Protein AF-A0A0S9KDV1-F1 (afdb_monomer_lite)

pLDDT: mean 88.49, std 12.64, range [37.22, 97.25]

Foldseek 3Di:
DAPDDDVQWDFADAPPDPHGPDTHHPVLLVLVQVCLVVFDFLQRSLVVDDDDPRNNVSSVSCVVVVRRRPRVVVRVRHD

Secondary structure (DSSP, 8-state):
------TTPEEE--TT-SS-SEEE-HHHHHHHHHHHHTT-BHHHHHHH-SS-HHHHHHHHHHIIIIITTSBTTTTT---

Structure (mmCIF, N/CA/C/O backbone):
data_AF-A0A0S9KDV1-F1
#
_entry.id   AF-A0A0S9KDV1-F1
#
loop_
_atom_site.group_PDB
_atom_site.id
_atom_site.type_symbol
_atom_site.label_atom_id
_atom_site.label_alt_id
_atom_site.label_comp_id
_atom_site.label_asym_id
_atom_site.label_entity_id
_atom_site.label_seq_id
_atom_site.pdbx_PDB_ins_code
_atom_site.Cartn_x
_atom_site.Cartn_y
_atom_site.Cartn_z
_atom_site.occupancy
_atom_site.B_iso_or_equiv
_atom_site.auth_seq_id
_atom_site.auth_comp_id
_atom_site.auth_asym_id
_atom_site.auth_atom_id
_atom_site.pdbx_PDB_model_num
ATOM 1 N N . MET A 1 1 ? 6.727 16.343 -1.032 1.00 37.22 1 MET A N 1
ATOM 2 C CA . MET A 1 1 ? 6.398 16.643 -2.444 1.00 37.22 1 MET A CA 1
ATOM 3 C C . MET A 1 1 ? 4.997 16.123 -2.715 1.00 37.22 1 MET A C 1
ATOM 5 O O . MET A 1 1 ? 4.755 14.957 -2.447 1.00 37.22 1 MET A O 1
ATOM 9 N N . GLY A 1 2 ? 4.061 16.965 -3.158 1.00 42.78 2 GLY A N 1
ATOM 10 C CA . GLY A 1 2 ? 2.741 16.488 -3.581 1.00 42.78 2 GLY A CA 1
ATOM 11 C C . GLY A 1 2 ? 2.856 15.866 -4.969 1.00 42.78 2 GLY A C 1
ATOM 12 O O . GLY A 1 2 ? 3.235 16.569 -5.905 1.00 42.78 2 GLY A O 1
ATOM 13 N N . ALA A 1 3 ? 2.589 14.566 -5.096 1.00 54.91 3 ALA A N 1
ATOM 14 C CA . ALA A 1 3 ? 2.592 13.885 -6.386 1.00 54.91 3 ALA A CA 1
ATOM 15 C C . ALA A 1 3 ? 1.559 14.555 -7.309 1.00 54.91 3 ALA A C 1
ATOM 17 O O . ALA A 1 3 ? 0.361 14.590 -7.020 1.00 54.91 3 ALA A O 1
ATOM 18 N N . ARG A 1 4 ? 2.038 15.175 -8.390 1.00 55.41 4 ARG A N 1
ATOM 19 C CA . ARG A 1 4 ? 1.201 15.870 -9.370 1.00 55.41 4 ARG A CA 1
ATOM 20 C C . ARG A 1 4 ? 0.506 14.811 -10.227 1.00 55.41 4 ARG A C 1
ATOM 22 O O . ARG A 1 4 ? 1.180 13.989 -10.834 1.00 55.41 4 ARG A O 1
ATOM 29 N N . LYS A 1 5 ? -0.830 14.832 -10.256 1.00 58.94 5 LYS A N 1
ATOM 30 C CA . LYS A 1 5 ? -1.676 13.876 -10.989 1.00 58.94 5 LYS A CA 1
ATOM 31 C C . LYS A 1 5 ? -1.282 13.816 -12.470 1.00 58.94 5 LYS A C 1
ATOM 33 O O . LYS A 1 5 ? -1.533 14.763 -13.216 1.00 58.94 5 LYS A O 1
ATOM 38 N N . SER A 1 6 ? -0.701 12.697 -12.894 1.00 61.66 6 SER A N 1
ATOM 39 C CA . SER A 1 6 ? -0.547 12.352 -14.309 1.00 61.66 6 SER A CA 1
ATOM 40 C C . SER A 1 6 ? -1.865 11.774 -14.828 1.00 61.66 6 SER A C 1
ATOM 42 O O . SER A 1 6 ? -2.575 11.065 -14.113 1.00 61.66 6 SER A O 1
ATOM 44 N N . ARG A 1 7 ? -2.240 12.105 -16.066 1.00 56.62 7 ARG A N 1
ATOM 45 C CA . ARG A 1 7 ? -3.475 11.612 -16.697 1.00 56.62 7 ARG A CA 1
ATOM 46 C C . ARG A 1 7 ? -3.407 10.075 -16.763 1.00 56.62 7 ARG A C 1
ATOM 48 O O . ARG A 1 7 ? -2.529 9.555 -17.437 1.00 56.62 7 ARG A O 1
ATOM 55 N N . GLY A 1 8 ? -4.294 9.376 -16.050 1.00 64.88 8 GLY A N 1
ATOM 56 C CA . GLY A 1 8 ? -4.321 7.905 -15.983 1.00 64.88 8 GLY A CA 1
ATOM 57 C C . GLY A 1 8 ? -3.658 7.272 -14.752 1.00 64.88 8 GLY A C 1
ATOM 58 O O . GLY A 1 8 ? -3.587 6.051 -14.685 1.00 64.88 8 GLY A O 1
ATOM 59 N N . ALA A 1 9 ? -3.191 8.064 -13.781 1.00 82.88 9 ALA A N 1
ATOM 60 C CA . ALA A 1 9 ? -2.705 7.526 -12.511 1.00 82.88 9 ALA A CA 1
ATOM 61 C C . ALA A 1 9 ? -3.853 6.943 -11.666 1.00 82.88 9 ALA A C 1
ATOM 63 O O . ALA A 1 9 ? -4.939 7.527 -11.607 1.00 82.88 9 ALA A O 1
ATOM 64 N N . VAL A 1 10 ? -3.591 5.819 -10.998 1.00 90.50 10 VAL A N 1
ATOM 65 C CA . VAL A 1 10 ? -4.505 5.193 -10.035 1.00 90.50 10 VAL A CA 1
ATOM 66 C C . VAL A 1 10 ? -4.491 6.000 -8.743 1.00 90.50 10 VAL A C 1
ATOM 68 O O . VAL A 1 10 ? -3.428 6.377 -8.256 1.00 90.50 10 VAL A O 1
ATOM 71 N N . GLU A 1 11 ? -5.674 6.293 -8.210 1.00 92.25 11 GLU A N 1
ATOM 72 C CA . GLU A 1 11 ? -5.858 7.102 -7.006 1.00 92.25 11 GLU A CA 1
ATOM 73 C C . GLU A 1 11 ? -6.027 6.185 -5.787 1.00 92.25 11 GLU A C 1
ATOM 75 O O . GLU A 1 11 ? -6.890 5.308 -5.775 1.00 92.25 11 GLU A O 1
ATOM 80 N N . TRP A 1 12 ? -5.219 6.400 -4.749 1.00 91.62 12 TRP A N 1
ATOM 81 C CA . TRP A 1 12 ? -5.280 5.631 -3.504 1.00 91.62 12 TRP A CA 1
ATOM 82 C C . TRP A 1 12 ? -6.013 6.422 -2.434 1.00 91.62 12 TRP A C 1
ATOM 84 O O . TRP A 1 12 ? -5.686 7.582 -2.175 1.00 91.62 12 TRP A O 1
ATOM 94 N N . HIS A 1 13 ? -6.996 5.799 -1.790 1.00 91.12 13 HIS A N 1
ATOM 95 C CA . HIS A 1 13 ? -7.892 6.459 -0.841 1.00 91.12 13 HIS A CA 1
ATOM 96 C C . HIS A 1 13 ? -7.917 5.751 0.512 1.00 91.12 13 HIS A C 1
ATOM 98 O O . HIS A 1 13 ? -7.650 4.556 0.617 1.00 91.12 13 HIS A O 1
ATOM 104 N N . VAL A 1 14 ? -8.287 6.503 1.548 1.00 88.44 14 VAL A N 1
ATOM 105 C CA . VAL A 1 14 ? -8.664 5.957 2.857 1.00 88.44 14 VAL A CA 1
ATOM 106 C C . VAL A 1 14 ? -10.165 6.158 3.079 1.00 88.44 14 VAL A C 1
ATOM 108 O O . VAL A 1 14 ? -10.698 7.196 2.660 1.00 88.44 14 VAL A O 1
ATOM 111 N N . PRO A 1 15 ? -10.858 5.218 3.747 1.00 83.00 15 PRO A N 1
ATOM 112 C CA . PRO A 1 15 ? -12.259 5.370 4.109 1.00 83.00 15 PRO A CA 1
ATOM 113 C C . PRO A 1 15 ? -12.518 6.701 4.821 1.00 83.00 15 PRO A C 1
ATOM 115 O O . PRO A 1 15 ? -11.749 7.140 5.675 1.00 83.00 15 PRO A O 1
ATOM 118 N N . GLY A 1 16 ? -13.600 7.377 4.438 1.00 82.50 16 GLY A N 1
ATOM 119 C CA . GLY A 1 16 ? -13.985 8.664 5.023 1.00 82.50 16 GLY A CA 1
ATOM 120 C C . GLY A 1 16 ? -13.262 9.895 4.459 1.00 82.50 16 GLY A C 1
ATOM 121 O O . GLY A 1 16 ? -13.581 11.008 4.877 1.00 82.50 16 GLY A O 1
ATOM 122 N N . ARG A 1 17 ? -12.343 9.757 3.486 1.00 83.69 17 ARG A N 1
ATOM 123 C CA . ARG A 1 17 ? -11.714 10.909 2.806 1.00 83.69 17 ARG A CA 1
ATOM 124 C C . ARG A 1 17 ? -11.940 10.909 1.298 1.00 83.69 17 ARG A C 1
ATOM 126 O O . ARG A 1 17 ? -11.668 9.936 0.606 1.00 83.69 17 ARG A O 1
ATOM 133 N N . LYS A 1 18 ? -12.366 12.066 0.778 1.00 83.56 18 LYS A N 1
ATOM 134 C CA . LYS A 1 18 ? -12.521 12.307 -0.668 1.00 83.56 18 LYS A CA 1
ATOM 135 C C . LYS A 1 18 ? -11.188 12.550 -1.379 1.00 83.56 18 LYS A C 1
ATOM 137 O O . LYS A 1 18 ? -11.061 12.243 -2.556 1.00 83.56 18 LYS A O 1
ATOM 142 N N . THR A 1 19 ? -10.202 13.104 -0.676 1.00 87.00 19 THR A N 1
ATOM 143 C CA . THR A 1 19 ? -8.882 13.394 -1.245 1.00 87.00 19 THR A CA 1
ATOM 144 C C . THR A 1 19 ? -8.021 12.131 -1.243 1.00 87.00 19 THR A C 1
ATOM 146 O O . THR A 1 19 ? -7.909 11.507 -0.181 1.00 87.00 19 THR A O 1
ATOM 149 N N . PRO A 1 20 ? -7.398 11.758 -2.375 1.00 90.56 20 PRO A N 1
ATOM 150 C CA . PRO A 1 20 ? -6.472 10.635 -2.407 1.00 90.56 20 PRO A CA 1
ATOM 151 C C . PRO A 1 20 ? -5.231 10.921 -1.557 1.00 90.56 20 PRO A C 1
ATOM 153 O O . PRO A 1 20 ? -4.787 12.066 -1.432 1.00 90.56 20 PRO A O 1
ATOM 156 N N . ILE A 1 21 ? -4.675 9.869 -0.964 1.00 91.19 21 ILE A N 1
ATOM 157 C CA . ILE A 1 21 ? -3.439 9.931 -0.177 1.00 91.19 21 ILE A CA 1
ATOM 158 C C . ILE A 1 21 ? -2.196 9.781 -1.056 1.00 91.19 21 ILE A C 1
ATOM 160 O O . ILE A 1 21 ? -1.135 10.281 -0.690 1.00 91.19 21 ILE A O 1
ATOM 164 N N . ALA A 1 22 ? -2.335 9.112 -2.201 1.00 92.00 22 ALA A N 1
ATOM 165 C CA . ALA A 1 22 ? -1.267 8.858 -3.151 1.00 92.00 22 ALA A CA 1
ATOM 166 C C . ALA A 1 22 ? -1.831 8.599 -4.549 1.00 92.00 22 ALA A C 1
ATOM 168 O O . ALA A 1 22 ? -3.029 8.368 -4.731 1.00 92.00 22 ALA A O 1
ATOM 169 N N . TYR A 1 23 ? -0.930 8.623 -5.521 1.00 91.62 23 TYR A N 1
ATOM 170 C CA . TYR A 1 23 ? -1.189 8.237 -6.897 1.00 91.62 23 TYR A CA 1
ATOM 171 C C . TYR A 1 23 ? -0.144 7.205 -7.303 1.00 91.62 23 TYR A C 1
ATOM 173 O O . TYR A 1 23 ? 0.991 7.313 -6.842 1.00 91.62 23 TYR A O 1
ATOM 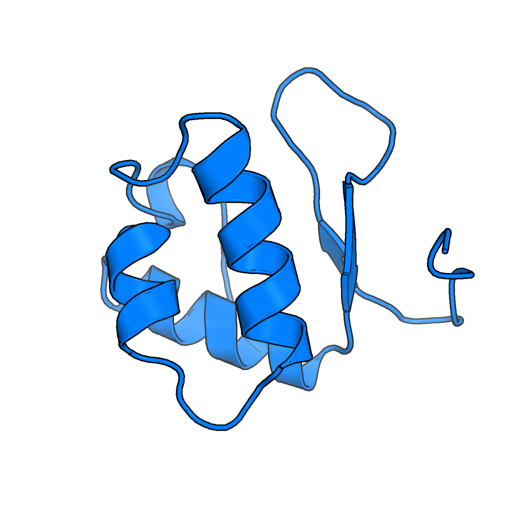181 N N . SER A 1 24 ? -0.506 6.261 -8.169 1.00 90.81 24 SER A N 1
ATOM 182 C CA . SER A 1 24 ? 0.462 5.344 -8.772 1.00 90.81 24 SER A CA 1
ATOM 183 C C . SER A 1 24 ? 0.252 5.100 -10.249 1.00 90.81 24 SER A C 1
ATOM 185 O O . SER A 1 24 ? -0.794 5.426 -10.820 1.00 90.81 24 SER A O 1
ATOM 187 N N . THR A 1 25 ? 1.226 4.439 -10.866 1.00 92.25 25 THR A N 1
ATOM 188 C CA . THR A 1 25 ? 1.002 3.786 -12.155 1.00 92.25 25 THR A CA 1
ATOM 189 C C . THR A 1 25 ? 0.039 2.597 -12.027 1.00 92.25 25 THR A C 1
ATOM 191 O O . THR A 1 25 ? -0.174 2.038 -10.944 1.00 92.25 25 THR A O 1
ATOM 194 N N . THR A 1 26 ? -0.546 2.186 -13.156 1.00 91.56 26 THR A N 1
ATOM 195 C CA . THR A 1 26 ? -1.358 0.963 -13.242 1.00 91.56 26 THR A CA 1
ATOM 196 C C . THR A 1 26 ? -0.531 -0.287 -12.947 1.00 91.56 26 THR A C 1
ATOM 198 O O . THR A 1 26 ? -1.045 -1.210 -12.329 1.00 91.56 26 THR A O 1
ATOM 201 N N . ALA A 1 27 ? 0.751 -0.319 -13.331 1.00 92.25 27 ALA A N 1
ATOM 202 C CA . ALA A 1 27 ? 1.627 -1.459 -13.055 1.00 92.25 27 ALA A CA 1
ATOM 203 C C . ALA A 1 27 ? 1.788 -1.686 -11.542 1.00 92.25 27 ALA A C 1
ATOM 205 O O . ALA A 1 27 ? 1.557 -2.792 -11.057 1.00 92.25 27 ALA A O 1
ATOM 206 N N . THR A 1 28 ? 2.063 -0.614 -10.801 1.00 93.88 28 THR A N 1
ATOM 207 C CA . THR A 1 28 ? 2.153 -0.615 -9.334 1.00 93.88 28 THR A CA 1
ATOM 208 C C . THR A 1 28 ? 0.828 -1.008 -8.685 1.00 93.88 28 THR A C 1
ATOM 210 O O . THR A 1 28 ? 0.801 -1.798 -7.744 1.00 93.88 28 THR A O 1
ATOM 213 N N . SER A 1 29 ? -0.295 -0.509 -9.216 1.00 94.00 29 SER A N 1
ATOM 214 C CA . SER A 1 29 ? -1.628 -0.897 -8.740 1.00 94.00 29 SER A CA 1
ATOM 215 C C . SER A 1 29 ? -1.901 -2.383 -8.920 1.00 94.00 29 SER A C 1
ATOM 217 O O . SER A 1 29 ? -2.385 -3.023 -7.992 1.00 94.00 29 SER A O 1
ATOM 219 N N . ASN A 1 30 ? -1.551 -2.942 -10.078 1.00 94.06 30 ASN A N 1
ATOM 220 C CA . ASN A 1 30 ? -1.727 -4.363 -10.347 1.00 94.06 30 ASN A CA 1
ATOM 221 C C . ASN A 1 30 ? -0.855 -5.209 -9.412 1.00 94.06 30 ASN A C 1
ATOM 223 O O . ASN A 1 30 ? -1.334 -6.208 -8.885 1.00 94.06 30 ASN A O 1
ATOM 227 N N . LEU A 1 31 ? 0.393 -4.793 -9.157 1.00 94.75 31 LEU A N 1
ATOM 228 C CA . LEU A 1 31 ? 1.277 -5.468 -8.203 1.00 94.75 31 LEU A CA 1
ATOM 229 C C . LEU A 1 31 ? 0.659 -5.511 -6.799 1.00 94.75 31 LEU A C 1
ATOM 231 O O . LEU A 1 31 ? 0.539 -6.586 -6.212 1.00 94.75 31 LEU A O 1
ATOM 235 N N . ILE A 1 32 ? 0.230 -4.360 -6.271 1.00 95.12 32 ILE A N 1
ATOM 236 C CA . ILE A 1 32 ? -0.402 -4.294 -4.945 1.00 95.12 3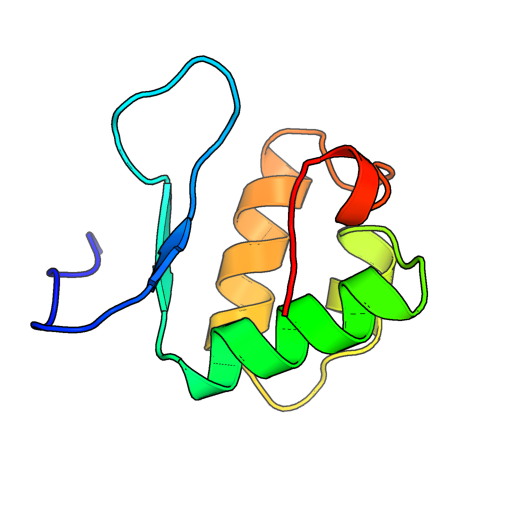2 ILE A CA 1
ATOM 237 C C . ILE A 1 32 ? -1.702 -5.111 -4.928 1.00 95.12 32 ILE A C 1
ATOM 239 O O . ILE A 1 32 ? -1.960 -5.842 -3.975 1.00 95.12 32 ILE A O 1
ATOM 243 N N . GLY A 1 33 ? -2.499 -5.039 -5.995 1.00 95.25 33 GLY A N 1
ATOM 244 C CA . GLY A 1 33 ? -3.731 -5.806 -6.136 1.00 95.25 33 GLY A CA 1
ATOM 245 C C . GLY A 1 33 ? -3.515 -7.322 -6.143 1.00 95.25 33 GLY A C 1
ATOM 246 O O . GLY A 1 33 ? -4.303 -8.046 -5.538 1.00 95.25 33 GLY A O 1
ATOM 247 N N . MET A 1 34 ? -2.435 -7.813 -6.759 1.00 95.19 34 MET A N 1
ATOM 248 C CA . MET A 1 34 ? -2.064 -9.235 -6.720 1.00 95.19 34 MET A CA 1
ATOM 249 C C . MET A 1 34 ? -1.701 -9.686 -5.302 1.00 95.19 34 MET A C 1
ATOM 251 O O . MET A 1 34 ? -2.159 -10.737 -4.864 1.00 95.19 34 MET A O 1
ATOM 255 N N . LEU A 1 35 ? -0.940 -8.876 -4.561 1.00 95.00 35 LEU A N 1
ATOM 256 C CA . LEU A 1 35 ? -0.612 -9.165 -3.160 1.00 95.00 35 LEU A CA 1
ATOM 257 C C . LEU A 1 35 ? -1.860 -9.123 -2.268 1.00 95.00 35 LEU A C 1
ATOM 259 O O . LEU A 1 35 ? -2.001 -9.929 -1.354 1.00 95.00 35 LEU A O 1
ATOM 263 N N . ALA A 1 36 ? -2.797 -8.218 -2.557 1.00 94.69 36 ALA A N 1
ATOM 264 C CA . ALA A 1 36 ? -4.093 -8.189 -1.892 1.00 94.69 36 ALA A CA 1
ATOM 265 C C . ALA A 1 36 ? -4.899 -9.463 -2.167 1.00 94.69 36 ALA A C 1
ATOM 267 O O . ALA A 1 36 ? -5.446 -10.045 -1.232 1.00 94.69 36 ALA A O 1
ATOM 268 N N . ALA A 1 37 ? -4.937 -9.933 -3.416 1.00 94.25 37 ALA A N 1
ATOM 269 C CA . ALA A 1 37 ? -5.627 -11.170 -3.782 1.00 94.25 37 ALA A CA 1
ATOM 270 C C . ALA A 1 37 ? -5.052 -12.415 -3.079 1.00 94.25 37 ALA A C 1
ATOM 272 O O . ALA A 1 37 ? -5.803 -13.349 -2.809 1.00 94.25 37 ALA A O 1
ATOM 273 N N . ASP A 1 38 ? -3.762 -12.400 -2.735 1.00 93.88 38 ASP A N 1
ATOM 274 C CA . ASP A 1 38 ? -3.091 -13.448 -1.952 1.00 93.88 38 ASP A CA 1
ATOM 275 C C . ASP A 1 38 ? -3.396 -13.361 -0.435 1.00 93.88 38 ASP A C 1
ATOM 277 O O . ASP A 1 38 ? -2.993 -14.213 0.351 1.00 93.88 38 ASP A O 1
ATOM 281 N N . GLY A 1 39 ? -4.185 -12.366 -0.010 1.00 94.12 39 GLY A N 1
ATOM 282 C CA . GLY A 1 39 ? -4.677 -12.230 1.364 1.00 94.12 39 GLY A CA 1
ATOM 283 C C . GLY A 1 39 ? -3.723 -11.499 2.309 1.00 94.12 39 GLY A C 1
ATOM 284 O O . GLY A 1 39 ? -3.893 -11.584 3.524 1.00 94.12 39 GLY A O 1
ATOM 285 N N . LEU A 1 40 ? -2.732 -10.779 1.776 1.00 96.38 40 LEU A N 1
ATOM 286 C CA . LEU A 1 40 ? -1.737 -10.088 2.594 1.00 96.38 40 LEU A CA 1
ATOM 287 C C . LEU A 1 40 ? -2.309 -8.833 3.263 1.00 96.38 40 LEU A C 1
ATOM 289 O O . LEU A 1 40 ? -3.168 -8.121 2.723 1.00 96.38 40 LEU A O 1
ATOM 293 N N . THR A 1 41 ? -1.755 -8.522 4.433 1.00 97.25 41 THR A N 1
ATOM 294 C CA . THR A 1 41 ? -1.906 -7.210 5.067 1.00 97.25 41 THR A CA 1
ATOM 295 C C . THR A 1 41 ? -1.017 -6.156 4.403 1.00 97.25 41 THR A C 1
ATOM 297 O O . THR A 1 41 ? -0.095 -6.482 3.648 1.00 97.25 41 THR A O 1
ATOM 300 N N . PHE A 1 42 ? -1.259 -4.875 4.698 1.00 96.06 42 PHE A N 1
ATOM 301 C CA . PHE A 1 42 ? -0.409 -3.787 4.200 1.00 96.06 42 PHE A CA 1
ATOM 302 C C . PHE A 1 42 ? 1.063 -3.943 4.627 1.00 96.06 42 PHE A C 1
ATOM 304 O O . PHE A 1 42 ? 1.956 -3.708 3.813 1.00 96.06 42 PHE A O 1
ATOM 311 N N . GLU A 1 43 ? 1.336 -4.384 5.861 1.00 97.06 43 GLU A N 1
ATOM 312 C CA . GLU A 1 43 ? 2.705 -4.655 6.333 1.00 97.06 43 GLU A CA 1
ATOM 313 C C . GLU A 1 43 ? 3.348 -5.848 5.630 1.00 97.06 43 GLU A C 1
ATOM 315 O O . GLU A 1 43 ? 4.508 -5.772 5.217 1.00 97.06 43 GLU A O 1
ATOM 320 N N . GLN A 1 44 ? 2.597 -6.936 5.449 1.00 97.06 44 GLN A N 1
ATOM 321 C CA . GLN A 1 44 ? 3.101 -8.122 4.759 1.00 97.06 44 GLN A CA 1
ATOM 322 C C . GLN A 1 44 ? 3.432 -7.815 3.298 1.00 97.06 44 GLN A C 1
ATOM 324 O O . GLN A 1 44 ? 4.506 -8.181 2.821 1.00 97.06 44 GLN A O 1
ATOM 329 N N . ALA A 1 45 ? 2.559 -7.085 2.600 1.00 96.12 45 ALA A N 1
ATOM 330 C CA . ALA A 1 45 ? 2.834 -6.644 1.238 1.00 96.12 45 ALA A CA 1
ATOM 331 C C . ALA A 1 45 ? 4.033 -5.695 1.172 1.00 96.12 45 ALA A C 1
ATOM 333 O O . ALA A 1 45 ? 4.867 -5.827 0.279 1.00 96.12 45 ALA A O 1
ATOM 334 N N . HIS A 1 46 ? 4.174 -4.783 2.138 1.00 96.56 46 HIS A N 1
ATOM 335 C CA . HIS A 1 46 ? 5.319 -3.876 2.184 1.00 96.56 46 HIS A CA 1
ATOM 336 C C . HIS A 1 46 ? 6.642 -4.635 2.357 1.00 96.56 46 HIS A C 1
ATOM 338 O O . HIS A 1 46 ? 7.636 -4.304 1.709 1.00 96.56 46 HIS A O 1
ATOM 344 N N . ALA A 1 47 ? 6.649 -5.674 3.195 1.00 95.69 47 ALA A N 1
ATOM 345 C CA . ALA A 1 47 ? 7.804 -6.545 3.392 1.00 95.69 47 ALA A CA 1
ATOM 346 C C . ALA A 1 47 ? 8.095 -7.443 2.172 1.00 95.69 47 ALA A C 1
ATOM 348 O O . ALA A 1 47 ? 9.257 -7.740 1.896 1.00 95.69 47 ALA A O 1
ATOM 349 N N . ALA A 1 48 ? 7.062 -7.855 1.430 1.00 94.56 48 ALA A N 1
ATOM 350 C CA . ALA A 1 48 ? 7.201 -8.699 0.243 1.00 94.56 48 ALA A CA 1
ATOM 351 C C . ALA A 1 48 ? 7.807 -7.954 -0.964 1.00 94.56 48 ALA A C 1
ATOM 353 O O . ALA A 1 48 ? 8.493 -8.559 -1.793 1.00 94.56 48 ALA A O 1
ATOM 354 N N . ILE A 1 49 ? 7.581 -6.641 -1.076 1.00 94.12 49 ILE A N 1
ATOM 355 C CA . ILE A 1 49 ? 8.079 -5.830 -2.194 1.00 94.12 49 ILE A CA 1
ATOM 356 C C . ILE A 1 49 ? 9.503 -5.342 -1.913 1.00 94.12 49 ILE A C 1
ATOM 358 O O . ILE A 1 49 ? 9.756 -4.610 -0.960 1.00 94.12 49 ILE A O 1
ATOM 362 N N . ASN A 1 50 ? 10.445 -5.670 -2.799 1.00 91.69 50 ASN A N 1
ATOM 363 C CA . ASN A 1 50 ? 11.845 -5.234 -2.684 1.00 91.69 50 ASN A CA 1
ATOM 364 C C . ASN A 1 50 ? 12.324 -4.308 -3.809 1.00 91.69 50 ASN A C 1
ATOM 366 O O . ASN A 1 50 ? 13.394 -3.725 -3.679 1.00 91.69 50 ASN A O 1
ATOM 370 N N . TYR A 1 51 ? 11.557 -4.179 -4.891 1.00 89.75 51 TYR A N 1
ATOM 371 C CA . TYR A 1 51 ? 12.004 -3.538 -6.132 1.00 89.75 51 TYR A CA 1
ATOM 372 C C . TYR A 1 51 ? 11.136 -2.357 -6.584 1.00 89.75 51 TYR A C 1
ATOM 374 O O . TYR A 1 51 ? 11.558 -1.608 -7.458 1.00 89.75 51 TYR A O 1
ATOM 382 N N . ASP A 1 52 ? 9.929 -2.207 -6.034 1.00 93.06 52 ASP A N 1
ATOM 383 C CA . ASP A 1 52 ? 8.984 -1.165 -6.436 1.00 93.06 52 ASP A CA 1
ATOM 384 C C . ASP A 1 52 ? 8.845 -0.121 -5.320 1.00 93.06 52 ASP A C 1
ATOM 386 O O . ASP A 1 52 ? 8.087 -0.291 -4.360 1.00 93.06 52 ASP A O 1
ATOM 390 N N . ASP A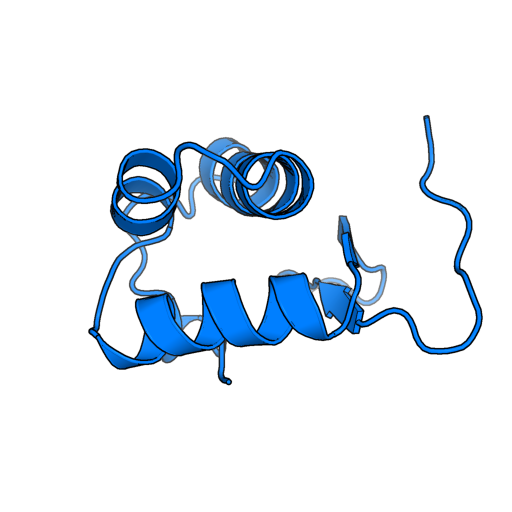 1 53 ? 9.636 0.949 -5.425 1.00 93.56 53 ASP A N 1
ATOM 391 C CA . ASP A 1 53 ? 9.637 2.052 -4.459 1.00 93.56 53 ASP A CA 1
ATOM 392 C C . ASP A 1 53 ? 8.294 2.800 -4.422 1.00 93.56 53 ASP A C 1
ATOM 394 O O . ASP A 1 53 ? 7.897 3.302 -3.367 1.00 93.56 53 ASP A O 1
ATOM 398 N N . GLU A 1 54 ? 7.564 2.856 -5.545 1.00 93.38 54 GLU A N 1
ATOM 399 C CA . GLU A 1 54 ? 6.244 3.493 -5.609 1.00 93.38 54 GLU A CA 1
ATOM 400 C C . GLU A 1 54 ? 5.232 2.692 -4.783 1.00 93.38 54 GLU A C 1
ATOM 402 O O . GLU A 1 54 ? 4.509 3.262 -3.958 1.00 93.38 54 GLU A O 1
ATOM 407 N N . ALA A 1 55 ? 5.234 1.364 -4.933 1.00 94.75 55 ALA A N 1
ATOM 408 C CA . ALA A 1 55 ? 4.386 0.494 -4.134 1.00 94.75 55 ALA A CA 1
ATOM 409 C C . ALA A 1 55 ? 4.731 0.586 -2.644 1.00 94.75 55 ALA A C 1
ATOM 411 O O . ALA A 1 55 ? 3.834 0.731 -1.810 1.00 94.75 55 ALA A O 1
ATOM 412 N N . LYS A 1 56 ? 6.025 0.572 -2.292 1.00 96.06 56 LYS A N 1
ATOM 413 C CA . LYS A 1 56 ? 6.457 0.705 -0.89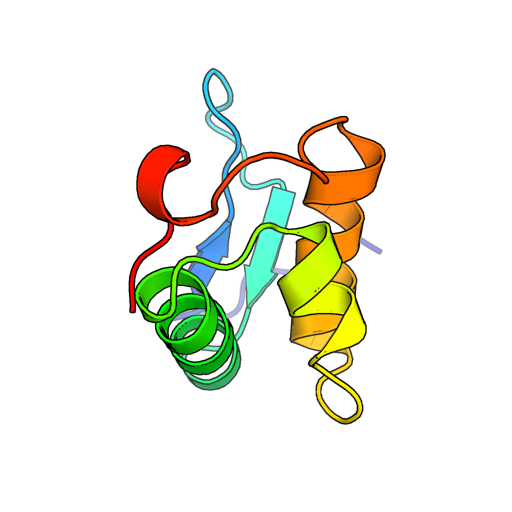1 1.00 96.06 56 LYS A CA 1
ATOM 414 C C . LYS A 1 56 ? 6.018 2.028 -0.279 1.00 96.06 56 LYS A C 1
ATOM 416 O O . LYS A 1 56 ? 5.519 2.031 0.847 1.00 96.06 56 LYS A O 1
ATOM 421 N N . ALA A 1 57 ? 6.125 3.131 -1.018 1.00 95.19 57 ALA A N 1
ATOM 422 C CA . ALA A 1 57 ? 5.658 4.434 -0.556 1.00 95.19 57 ALA A CA 1
ATOM 423 C C . ALA A 1 57 ? 4.147 4.437 -0.268 1.00 95.19 57 ALA A C 1
ATOM 425 O O . ALA A 1 57 ? 3.718 4.955 0.763 1.00 95.19 57 ALA A O 1
ATOM 426 N N . ILE A 1 58 ? 3.334 3.821 -1.132 1.00 94.62 58 ILE A N 1
ATOM 427 C CA . ILE A 1 58 ? 1.882 3.719 -0.921 1.00 94.62 58 ILE A CA 1
ATOM 428 C C . ILE A 1 58 ? 1.557 2.886 0.311 1.00 94.62 58 ILE A C 1
ATOM 430 O O . ILE A 1 58 ? 0.789 3.328 1.165 1.00 94.62 58 ILE A O 1
ATOM 434 N N . LEU A 1 59 ? 2.147 1.698 0.419 1.00 95.81 59 LEU A N 1
ATOM 435 C CA . LEU A 1 59 ? 1.903 0.802 1.545 1.00 95.81 59 LEU A CA 1
ATOM 436 C C . LEU A 1 59 ? 2.353 1.450 2.862 1.00 95.81 59 LEU A C 1
ATOM 438 O O . LEU A 1 59 ? 1.616 1.402 3.843 1.00 95.81 59 LEU A O 1
ATOM 442 N N . THR A 1 60 ? 3.483 2.164 2.855 1.00 96.19 60 THR A N 1
ATOM 443 C CA . THR A 1 60 ? 3.962 2.951 4.004 1.00 96.19 60 THR A CA 1
ATOM 444 C C . THR A 1 60 ? 2.919 3.969 4.457 1.00 96.19 60 THR A C 1
ATOM 446 O O . THR A 1 60 ? 2.623 4.048 5.645 1.00 96.19 60 THR A O 1
ATOM 449 N N . LEU A 1 61 ? 2.281 4.693 3.529 1.00 95.44 61 LEU A N 1
ATOM 450 C CA . LEU A 1 61 ? 1.232 5.651 3.886 1.00 95.44 61 LEU A CA 1
ATOM 451 C C . LEU A 1 61 ? 0.047 4.981 4.600 1.00 95.44 61 LEU A C 1
ATOM 453 O O . LEU A 1 61 ? -0.531 5.584 5.508 1.00 95.44 61 LEU A O 1
ATOM 457 N N . TYR A 1 62 ? -0.333 3.763 4.217 1.00 94.94 62 TYR A N 1
ATOM 458 C CA . TYR A 1 62 ? -1.379 3.017 4.921 1.00 94.94 62 TYR A CA 1
ATOM 459 C C . TYR A 1 62 ? -0.913 2.534 6.301 1.00 94.94 62 TYR A C 1
ATOM 461 O O . TYR A 1 62 ? -1.651 2.692 7.277 1.00 94.94 62 TYR A O 1
ATOM 469 N N . ILE A 1 63 ? 0.319 2.030 6.405 1.00 95.38 63 ILE A N 1
ATOM 470 C CA . ILE A 1 63 ? 0.923 1.568 7.665 1.00 95.38 63 ILE A CA 1
ATOM 471 C C . ILE A 1 63 ? 1.012 2.712 8.681 1.00 95.38 63 ILE A C 1
ATOM 473 O O . ILE A 1 63 ? 0.513 2.583 9.796 1.00 95.38 63 ILE A O 1
ATOM 477 N N . GLU A 1 64 ? 1.541 3.871 8.280 1.00 95.19 64 GLU A N 1
ATOM 478 C CA . GLU A 1 64 ? 1.666 5.063 9.135 1.00 95.19 64 GLU A CA 1
ATOM 479 C C . GLU A 1 64 ? 0.314 5.590 9.645 1.00 95.19 64 GLU A C 1
ATOM 481 O O . GLU A 1 64 ? 0.251 6.307 10.642 1.00 95.19 64 GLU A O 1
ATOM 486 N N . ARG A 1 65 ? -0.784 5.246 8.963 1.00 92.81 65 ARG A N 1
ATOM 487 C CA . ARG A 1 65 ? -2.155 5.600 9.361 1.00 92.81 65 ARG A CA 1
ATOM 488 C C . ARG A 1 65 ? -2.813 4.545 10.256 1.00 92.81 65 ARG A C 1
ATOM 490 O O . ARG A 1 65 ? -3.970 4.724 10.624 1.00 92.81 65 ARG A O 1
ATOM 497 N N . GLY A 1 66 ? -2.089 3.485 10.617 1.00 94.62 66 GLY A N 1
ATOM 498 C CA . GLY A 1 66 ? -2.562 2.417 11.497 1.00 94.62 66 GLY A CA 1
ATOM 499 C C . GLY A 1 66 ? -3.281 1.276 10.778 1.00 94.62 66 GLY A C 1
ATOM 500 O O . GLY A 1 66 ? -3.984 0.509 11.427 1.00 94.62 66 GLY A O 1
ATOM 501 N N . HIS A 1 67 ? -3.129 1.148 9.456 1.00 93.88 67 HIS A N 1
ATOM 502 C CA . HIS A 1 67 ? -3.743 0.061 8.678 1.00 93.88 67 HIS A CA 1
ATOM 503 C C . HIS A 1 67 ? -2.789 -1.110 8.407 1.00 93.88 67 HIS A C 1
ATOM 505 O O . HIS A 1 67 ? -3.112 -1.979 7.608 1.00 93.88 67 HIS A O 1
ATOM 511 N N . GLY A 1 68 ? -1.620 -1.151 9.053 1.00 93.12 68 GLY A N 1
ATOM 512 C CA . GLY A 1 68 ? -0.571 -2.134 8.769 1.00 93.12 68 GLY A CA 1
ATOM 513 C C . GLY A 1 68 ? -1.025 -3.595 8.843 1.00 93.12 68 GLY A C 1
ATOM 514 O O . GLY A 1 68 ? -0.806 -4.358 7.903 1.00 93.12 68 GLY A O 1
ATOM 515 N N . GLU A 1 69 ? -1.753 -3.943 9.902 1.00 95.81 69 GLU A N 1
ATOM 516 C CA . GLU A 1 69 ? -2.277 -5.294 10.150 1.00 95.81 69 GLU A CA 1
ATOM 517 C C . GLU A 1 69 ? -3.604 -5.579 9.422 1.00 95.81 69 GLU A C 1
ATOM 519 O O . GLU A 1 69 ? -4.160 -6.668 9.535 1.00 95.81 69 GLU A O 1
ATOM 524 N N . THR A 1 70 ? -4.144 -4.613 8.673 1.00 95.62 70 THR A N 1
ATOM 525 C CA . THR A 1 70 ? -5.410 -4.794 7.949 1.00 95.62 70 THR A CA 1
ATOM 526 C C . THR A 1 70 ? -5.180 -5.570 6.657 1.00 95.62 70 THR A C 1
ATOM 528 O O . THR A 1 70 ? -4.299 -5.213 5.871 1.00 95.62 70 THR A O 1
ATOM 531 N N . VAL A 1 71 ? -6.000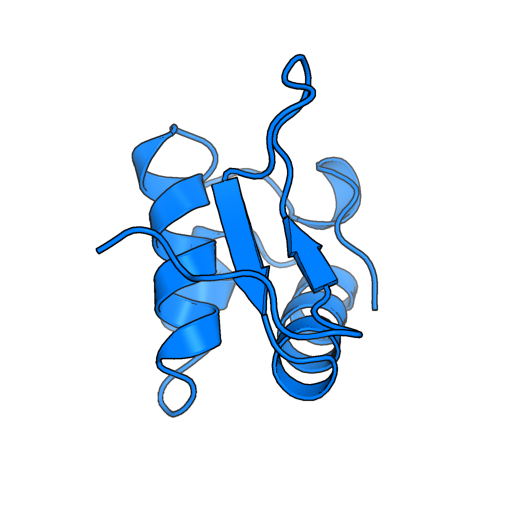 -6.594 6.401 1.00 95.00 71 VAL A N 1
ATOM 532 C CA . VAL A 1 71 ? -5.986 -7.326 5.128 1.00 95.00 71 VAL A CA 1
ATOM 533 C C . VAL A 1 71 ? -6.437 -6.389 4.008 1.00 95.00 71 VAL A C 1
ATOM 535 O O . VAL A 1 71 ? -7.494 -5.756 4.078 1.00 95.00 71 VAL A O 1
ATOM 538 N N . MET A 1 72 ? -5.637 -6.287 2.947 1.00 94.94 72 MET A N 1
ATOM 539 C CA . MET A 1 72 ? -5.857 -5.285 1.898 1.00 94.94 72 MET A CA 1
ATOM 540 C C . MET A 1 72 ? -7.205 -5.457 1.172 1.00 94.94 72 MET A C 1
ATOM 542 O O . MET A 1 72 ? -7.842 -4.466 0.814 1.00 94.94 72 MET A O 1
ATOM 546 N N . THR A 1 73 ? -7.689 -6.691 0.998 1.00 93.25 73 THR A N 1
ATOM 547 C CA . THR A 1 73 ? -8.995 -6.967 0.366 1.00 93.25 73 THR A CA 1
ATOM 548 C C . THR A 1 73 ? -10.178 -6.540 1.228 1.00 93.25 73 THR A C 1
ATOM 550 O O . THR A 1 73 ? -11.159 -6.030 0.684 1.00 93.25 73 THR A O 1
ATOM 553 N N . GLU A 1 74 ? -10.079 -6.667 2.554 1.00 91.94 74 GLU A N 1
ATOM 554 C CA . GLU A 1 74 ? -11.079 -6.145 3.497 1.00 91.94 74 GLU A CA 1
ATOM 555 C C . GLU A 1 74 ? -11.127 -4.615 3.460 1.00 91.94 74 GLU A C 1
ATOM 557 O O . GLU A 1 74 ? -12.192 -4.009 3.578 1.00 91.94 74 GLU A O 1
ATOM 562 N N . PHE A 1 75 ? -9.977 -3.989 3.206 1.00 89.12 75 PHE A N 1
ATOM 563 C CA . PHE A 1 75 ? -9.871 -2.549 2.996 1.00 89.12 75 PHE A CA 1
ATOM 564 C C . PHE A 1 75 ? -10.398 -2.088 1.621 1.00 89.12 75 PHE A C 1
ATOM 566 O O . PHE A 1 75 ? -10.576 -0.891 1.388 1.00 89.12 75 PHE A O 1
ATOM 573 N N . GLY A 1 76 ? -10.677 -3.023 0.707 1.00 89.62 76 GLY A N 1
ATOM 574 C CA . GLY A 1 76 ? -11.207 -2.750 -0.629 1.00 89.62 76 GLY A CA 1
ATOM 575 C C . GLY A 1 76 ? -10.153 -2.608 -1.730 1.00 89.62 76 GLY A C 1
ATOM 576 O O . GLY A 1 76 ? -10.502 -2.203 -2.839 1.00 89.62 76 GLY A O 1
ATOM 577 N N . VAL A 1 77 ? -8.892 -2.953 -1.460 1.00 87.81 77 VAL A N 1
ATOM 578 C CA . VAL A 1 77 ? -7.832 -3.014 -2.478 1.00 87.81 77 VAL A CA 1
ATOM 579 C C . VAL A 1 77 ? -8.056 -4.230 -3.377 1.00 87.81 77 VAL A C 1
ATOM 581 O O . VAL A 1 77 ? -8.329 -5.331 -2.894 1.00 87.81 77 VAL A O 1
ATOM 584 N N . ARG A 1 78 ? -7.967 -4.026 -4.694 1.00 80.81 78 ARG A N 1
ATOM 585 C CA . ARG A 1 78 ? -8.198 -5.051 -5.722 1.00 80.81 78 ARG A CA 1
ATOM 586 C C . ARG A 1 78 ? -7.237 -4.844 -6.895 1.00 80.81 78 ARG A C 1
ATOM 588 O O . ARG A 1 78 ? -6.773 -3.722 -7.097 1.00 80.81 78 ARG A O 1
ATO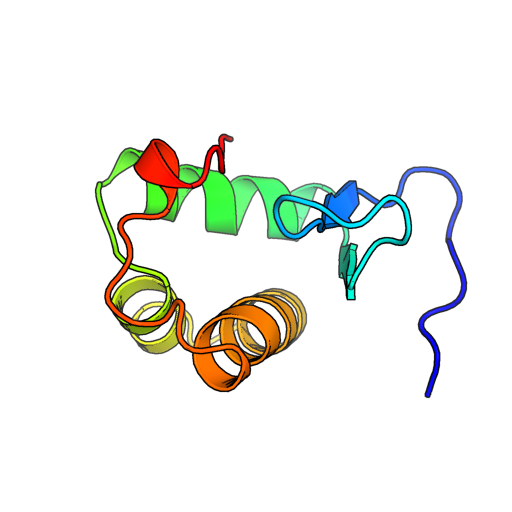M 595 N N . ALA A 1 79 ? -6.946 -5.929 -7.613 1.00 71.44 79 ALA A N 1
ATOM 596 C CA . ALA A 1 79 ? -6.198 -5.918 -8.873 1.00 71.44 79 ALA A CA 1
ATOM 597 C C . ALA A 1 79 ? -7.021 -5.341 -10.029 1.00 71.44 79 ALA A C 1
ATOM 599 O O . ALA A 1 79 ? -8.266 -5.495 -10.001 1.00 71.44 79 ALA A O 1
#

Radius of gyration: 11.54 Å; chains: 1; bounding box: 26×30×28 Å

Sequence (79 aa):
MGARKSRGAVEWHVPGRKTPIAYSTTATSNLIGMLAADGLTFEQAHAAINYDDEAKAILTLYIERGHGETVMTEFGVRA